Protein AF-F0G1K2-F1 (afdb_monomer)

Nearest PDB structures (foldseek):
  4a4j-assembly1_A  TM=9.831E-01  e=1.182E-06  Synechocystis sp. PCC 6803
  1fvs-assembly1_A  TM=9.322E-01  e=2.390E-05  Saccharomyces cerevisiae
  1fvq-assembly1_A  TM=9.404E-01  e=5.547E-05  Saccharomyces cerevisiae
  1yg0-assembly1_A  TM=8.621E-01  e=2.494E-04  Helicobacter pylori 26695
  6ff1-assembly1_A  TM=8.699E-01  e=2.308E-03  Staphylococcus aureus subsp. aureus NCTC 8325

Sequence (143 aa):
PAVASSAPIAPATPSSIELDIDGMTCASCVSRVEKALAKVPGVTHASVNLATERATVEAAADVTAARLVDAVKQAGYGATPVEPDAAVPATPPAPTASTDIELDIGGMTCASCAGRVEKALAAVPGVARASVNLATERASVHG

Structure (mmCIF, N/CA/C/O backbone):
data_AF-F0G1K2-F1
#
_entry.id   AF-F0G1K2-F1
#
loop_
_atom_site.group_PDB
_atom_site.id
_atom_site.type_symbol
_atom_site.label_atom_id
_atom_site.label_alt_id
_atom_site.label_comp_id
_atom_site.label_asym_id
_atom_site.label_entity_id
_atom_site.label_seq_id
_atom_site.pdbx_PDB_ins_code
_atom_site.Cartn_x
_atom_site.Cartn_y
_atom_site.Cartn_z
_atom_site.occupancy
_atom_site.B_iso_or_equiv
_atom_site.auth_seq_id
_atom_site.auth_comp_id
_atom_site.auth_asym_id
_atom_site.auth_atom_id
_atom_site.pdbx_PDB_model_num
ATOM 1 N N . PRO A 1 1 ? 12.552 33.037 16.222 1.00 42.03 1 PRO A N 1
ATOM 2 C CA . PRO A 1 1 ? 11.478 32.405 15.417 1.00 42.03 1 PRO A CA 1
ATOM 3 C C . PRO A 1 1 ? 11.281 30.976 15.928 1.00 42.03 1 PRO A C 1
ATOM 5 O O . PRO A 1 1 ? 12.259 30.352 16.323 1.00 42.03 1 PRO A O 1
ATOM 8 N N . ALA A 1 2 ? 10.025 30.565 16.064 1.00 39.78 2 ALA A N 1
ATOM 9 C CA . ALA A 1 2 ? 9.549 29.537 16.982 1.00 39.78 2 ALA A CA 1
ATOM 10 C C . ALA A 1 2 ? 9.907 28.083 16.611 1.00 39.78 2 ALA A C 1
ATOM 12 O O . ALA A 1 2 ? 10.082 27.730 15.450 1.00 39.78 2 ALA A O 1
ATOM 13 N N . VAL A 1 3 ? 9.980 27.275 17.668 1.00 52.09 3 VAL A N 1
ATOM 14 C CA . VAL A 1 3 ? 10.163 25.821 17.745 1.00 52.09 3 VAL A CA 1
ATOM 15 C C . VAL A 1 3 ? 8.969 25.032 17.189 1.00 52.09 3 VAL A C 1
ATOM 17 O O . VAL A 1 3 ? 7.834 25.435 17.420 1.00 52.09 3 VAL A O 1
ATOM 20 N N . ALA A 1 4 ? 9.236 23.890 16.533 1.00 40.72 4 ALA A N 1
ATOM 21 C CA . ALA A 1 4 ? 8.468 22.631 16.618 1.00 40.72 4 ALA A CA 1
ATOM 22 C C . ALA A 1 4 ? 9.022 21.579 15.627 1.00 40.72 4 ALA A C 1
ATOM 24 O O . ALA A 1 4 ? 8.482 21.381 14.545 1.00 40.72 4 ALA A O 1
ATOM 25 N N . SER A 1 5 ? 10.094 20.872 15.990 1.00 43.03 5 SER A N 1
ATOM 26 C CA . SER A 1 5 ? 10.326 19.516 15.467 1.00 43.03 5 SER A CA 1
ATOM 27 C C . SER A 1 5 ? 9.974 18.559 16.590 1.00 43.03 5 SER A C 1
ATOM 29 O O . SER A 1 5 ? 10.791 18.266 17.459 1.00 43.03 5 SER A O 1
ATOM 31 N N . SER A 1 6 ? 8.698 18.184 16.626 1.00 40.25 6 SER A N 1
ATOM 32 C CA . SER A 1 6 ? 8.208 17.155 17.530 1.00 40.25 6 SER A CA 1
ATOM 33 C C . SER A 1 6 ? 8.783 15.818 17.075 1.00 40.25 6 SER A C 1
ATOM 35 O O . SER A 1 6 ? 8.576 15.404 15.936 1.00 40.25 6 SER A O 1
ATOM 37 N N . ALA A 1 7 ? 9.514 15.162 17.969 1.00 46.69 7 ALA A N 1
ATOM 38 C CA . ALA A 1 7 ? 9.821 13.748 17.863 1.00 46.69 7 ALA A CA 1
ATOM 39 C C . ALA A 1 7 ? 8.513 12.945 17.747 1.00 46.69 7 ALA A C 1
ATOM 41 O O . ALA A 1 7 ? 7.554 13.255 18.465 1.00 46.69 7 ALA A O 1
ATOM 42 N N . PRO A 1 8 ? 8.448 11.881 16.933 1.00 47.53 8 PRO A N 1
ATOM 43 C CA . PRO A 1 8 ? 7.411 10.888 17.119 1.0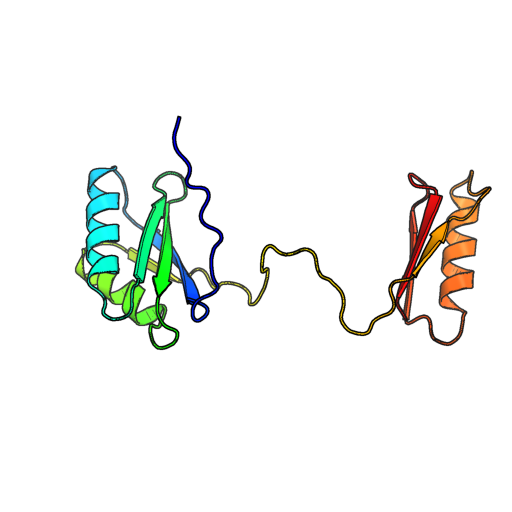0 47.53 8 PRO A CA 1
ATOM 44 C C . PRO A 1 8 ? 7.745 10.074 18.378 1.00 47.53 8 PRO A C 1
ATOM 46 O O . PRO A 1 8 ? 8.564 9.160 18.382 1.00 47.53 8 PRO A O 1
ATOM 49 N N . ILE A 1 9 ? 7.100 10.458 19.475 1.00 38.16 9 ILE A N 1
ATOM 50 C CA . ILE A 1 9 ? 6.711 9.572 20.576 1.00 38.16 9 ILE A CA 1
ATOM 51 C C . ILE A 1 9 ? 5.957 8.407 19.932 1.00 38.16 9 ILE A C 1
ATOM 53 O O . ILE A 1 9 ? 4.896 8.631 19.355 1.00 38.16 9 ILE A O 1
ATOM 57 N N . ALA A 1 10 ? 6.524 7.203 19.957 1.00 55.31 10 ALA A N 1
ATOM 58 C CA . ALA A 1 10 ? 5.921 6.031 19.329 1.00 55.31 10 ALA A CA 1
ATOM 59 C C . ALA A 1 10 ? 4.503 5.773 19.877 1.00 55.31 10 ALA A C 1
ATOM 61 O O . ALA A 1 10 ? 4.356 5.616 21.093 1.00 55.31 10 ALA A O 1
ATOM 62 N N . PRO A 1 11 ? 3.469 5.664 19.024 1.00 45.75 11 PRO A N 1
ATOM 63 C CA . PRO A 1 11 ? 2.215 5.037 19.401 1.00 45.75 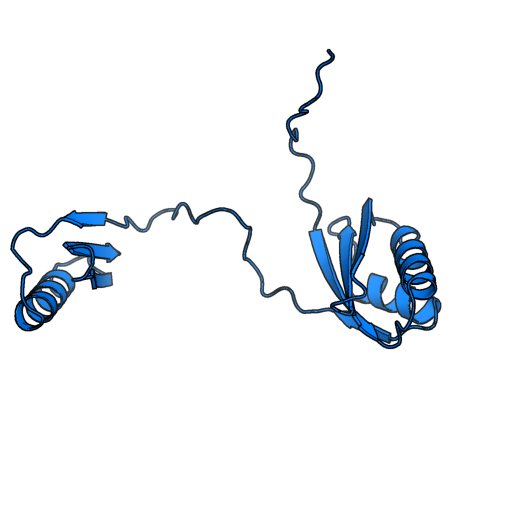11 PRO A CA 1
ATOM 64 C C . PRO A 1 11 ? 2.037 3.710 18.646 1.00 45.75 11 PRO A C 1
ATOM 66 O O . PRO A 1 11 ? 2.693 3.465 17.637 1.00 45.75 11 PRO A O 1
ATOM 69 N N . ALA A 1 12 ? 1.178 2.842 19.185 1.00 49.66 12 ALA A N 1
ATOM 70 C CA . ALA A 1 12 ? 0.768 1.542 18.646 1.00 49.66 12 ALA A CA 1
ATOM 71 C C . ALA A 1 12 ? 0.932 1.433 17.123 1.00 49.66 12 ALA A C 1
ATOM 73 O O . ALA A 1 12 ? 0.266 2.169 16.402 1.00 49.66 12 ALA A O 1
ATOM 74 N N . THR A 1 13 ? 1.822 0.543 16.669 1.00 51.84 13 THR A N 1
ATOM 75 C CA . THR A 1 13 ? 2.180 0.341 15.256 1.00 51.84 13 THR A CA 1
ATOM 76 C C . THR A 1 13 ? 0.927 0.314 14.382 1.00 51.84 13 THR A C 1
ATOM 78 O O . THR A 1 13 ? 0.212 -0.693 14.410 1.00 51.84 13 THR A O 1
ATOM 81 N N . PRO A 1 14 ? 0.626 1.395 13.640 1.00 61.69 14 PRO A N 1
ATOM 82 C CA . PRO A 1 14 ? -0.444 1.357 12.665 1.00 61.69 14 PRO A CA 1
ATOM 83 C C . PRO A 1 14 ? -0.015 0.394 11.559 1.00 61.69 14 PRO A C 1
ATOM 85 O O . PRO A 1 14 ? 1.127 0.423 11.097 1.00 61.69 14 PRO A O 1
ATOM 88 N N . SER A 1 15 ? -0.910 -0.501 11.158 1.00 78.19 15 SER A N 1
ATOM 89 C CA . SER A 1 15 ? -0.674 -1.338 9.988 1.00 78.19 15 SER A CA 1
ATOM 90 C C . SER A 1 15 ? -0.910 -0.489 8.746 1.00 78.19 15 SER A C 1
ATOM 92 O O . SER A 1 15 ? -2.025 -0.015 8.518 1.00 78.19 15 SER A O 1
ATOM 94 N N . SER A 1 16 ? 0.148 -0.281 7.965 1.00 84.12 16 SER A N 1
ATOM 95 C CA . SER A 1 16 ? 0.072 0.352 6.652 1.00 84.12 16 SER A CA 1
ATOM 96 C C . SER A 1 16 ? -0.368 -0.681 5.617 1.00 84.12 16 SER A C 1
ATOM 98 O O . SER A 1 16 ? 0.300 -1.699 5.434 1.00 84.12 16 SER A O 1
ATOM 100 N N . ILE A 1 17 ? -1.477 -0.419 4.939 1.00 89.12 17 ILE A N 1
ATOM 101 C CA . ILE A 1 17 ? -2.022 -1.263 3.879 1.00 89.12 17 ILE A CA 1
ATOM 102 C C . ILE A 1 17 ? -1.982 -0.465 2.580 1.00 89.12 17 ILE A C 1
ATOM 104 O O . ILE A 1 17 ? -2.471 0.665 2.523 1.00 89.12 17 ILE A O 1
ATOM 108 N N . GLU A 1 18 ? -1.415 -1.060 1.534 1.00 91.06 18 GLU A N 1
ATOM 109 C CA . GLU A 1 18 ? -1.403 -0.486 0.192 1.00 91.06 18 GLU A CA 1
ATOM 110 C C . GLU A 1 18 ? -2.474 -1.131 -0.690 1.00 91.06 18 GLU A C 1
ATOM 112 O O . GLU A 1 18 ? -2.693 -2.346 -0.678 1.00 91.06 18 GLU A O 1
ATOM 117 N N . LEU A 1 19 ? -3.165 -0.295 -1.459 1.00 92.06 19 LEU A N 1
ATOM 118 C CA . LEU A 1 19 ? -4.171 -0.712 -2.422 1.00 92.06 19 LEU A CA 1
ATOM 119 C C . LEU A 1 19 ? -3.863 -0.086 -3.777 1.00 92.06 19 LEU A C 1
ATOM 121 O O . LEU A 1 19 ? -3.592 1.109 -3.870 1.00 92.06 19 LEU A O 1
ATOM 125 N N . ASP A 1 20 ? -3.962 -0.892 -4.821 1.00 92.75 20 ASP A N 1
ATOM 126 C CA . ASP A 1 20 ? -3.982 -0.445 -6.207 1.00 92.75 20 ASP A CA 1
ATOM 127 C C . ASP A 1 20 ? -5.424 -0.073 -6.566 1.00 92.75 20 ASP A C 1
ATOM 129 O O . ASP A 1 20 ? -6.343 -0.844 -6.265 1.00 92.75 20 ASP A O 1
ATOM 133 N N . ILE A 1 21 ? -5.642 1.119 -7.123 1.00 92.31 21 ILE A N 1
ATOM 134 C CA . ILE A 1 21 ? -6.977 1.671 -7.368 1.00 92.31 21 ILE A CA 1
ATOM 135 C C . ILE A 1 21 ? -7.191 1.857 -8.867 1.00 92.31 21 ILE A C 1
ATOM 137 O O . ILE A 1 21 ? -6.518 2.656 -9.510 1.00 92.31 21 ILE A O 1
ATOM 141 N N . ASP A 1 22 ? -8.212 1.196 -9.398 1.00 90.44 22 ASP A N 1
ATOM 142 C CA . ASP A 1 22 ? -8.581 1.273 -10.808 1.00 90.44 22 ASP A CA 1
ATOM 143 C C . ASP A 1 22 ? -9.633 2.366 -11.064 1.00 90.44 22 ASP A C 1
ATOM 145 O O . ASP A 1 22 ? -10.545 2.603 -10.258 1.00 90.44 22 ASP A O 1
ATOM 149 N N . GLY A 1 23 ? -9.520 3.026 -12.219 1.00 85.38 23 GLY A N 1
ATOM 150 C CA . GLY A 1 23 ? -10.490 4.016 -12.691 1.00 85.38 23 GLY A CA 1
ATOM 151 C C . GLY A 1 23 ? -10.283 5.439 -12.157 1.00 85.38 23 GLY A C 1
ATOM 152 O O . GLY A 1 23 ? -11.175 6.284 -12.294 1.00 85.38 23 GLY A O 1
ATOM 153 N N . MET A 1 24 ? -9.125 5.749 -11.562 1.00 86.75 24 MET A N 1
ATOM 154 C CA . MET A 1 24 ? -8.790 7.114 -11.142 1.00 86.75 24 MET A CA 1
ATOM 155 C C . MET A 1 24 ? -8.227 7.935 -12.305 1.00 86.75 24 MET A C 1
ATOM 157 O O . MET A 1 24 ? -7.083 7.779 -12.699 1.00 86.75 24 MET A O 1
ATOM 161 N N . THR A 1 25 ? -9.007 8.884 -12.825 1.00 84.94 25 THR A N 1
ATOM 162 C CA . THR A 1 25 ? -8.594 9.697 -13.991 1.00 84.94 25 THR A CA 1
ATOM 163 C C . THR A 1 25 ? -8.362 11.176 -13.683 1.00 84.94 25 THR A C 1
ATOM 165 O O . THR A 1 25 ? -7.944 11.938 -14.552 1.00 84.94 25 THR A O 1
ATOM 168 N N . CYS A 1 26 ? -8.649 11.627 -12.457 1.00 87.12 26 CYS A N 1
ATOM 169 C CA . CYS A 1 26 ? -8.569 13.039 -12.087 1.00 87.12 26 CYS A CA 1
ATOM 170 C C . CYS A 1 26 ? -8.349 13.225 -10.579 1.00 87.12 26 CYS A C 1
ATOM 172 O O . CYS A 1 26 ? -8.777 12.404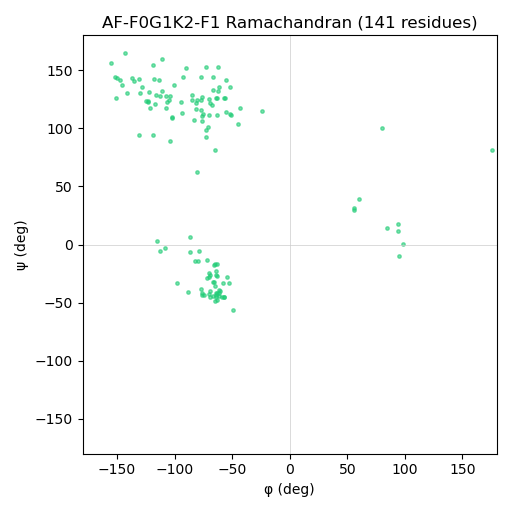 -9.770 1.00 87.12 26 CYS A O 1
ATOM 174 N N . ALA A 1 27 ? -7.778 14.365 -10.179 1.00 83.88 27 ALA A N 1
ATOM 175 C CA . ALA A 1 27 ? -7.602 14.759 -8.776 1.00 83.88 27 ALA A CA 1
ATOM 176 C C . ALA A 1 27 ? -8.917 14.753 -7.967 1.00 83.88 27 ALA A C 1
ATOM 178 O O . ALA A 1 27 ? -8.924 14.504 -6.766 1.00 83.88 27 ALA A O 1
ATOM 179 N N . SER A 1 28 ? -10.061 14.966 -8.625 1.00 88.50 28 SER A N 1
ATOM 180 C CA . SER A 1 28 ? -11.373 14.857 -7.970 1.00 88.50 28 SER A CA 1
ATOM 181 C C . SER A 1 28 ? -11.762 13.417 -7.604 1.00 88.50 28 SER A C 1
ATOM 183 O O . SER A 1 28 ? -12.584 13.227 -6.707 1.00 88.50 28 SER A O 1
ATOM 185 N N . CYS A 1 29 ? -11.212 12.412 -8.293 1.00 89.19 29 CYS A N 1
ATOM 186 C CA . CYS A 1 29 ? -11.398 10.995 -7.973 1.00 89.19 29 CYS A CA 1
ATOM 187 C C . CYS A 1 29 ? -10.586 10.618 -6.732 1.00 89.19 29 CYS A C 1
ATOM 189 O O . CYS A 1 29 ? -11.140 10.022 -5.812 1.00 89.19 29 CYS A O 1
ATOM 191 N N . VAL A 1 30 ? -9.337 11.089 -6.660 1.00 91.06 30 VAL A N 1
ATOM 192 C CA . VAL A 1 30 ? -8.427 10.934 -5.508 1.00 91.06 30 VAL A CA 1
ATOM 193 C C . VAL A 1 30 ? -9.134 11.329 -4.213 1.00 91.06 30 VAL A C 1
ATOM 195 O O . VAL A 1 30 ? -9.332 10.500 -3.329 1.00 91.06 30 VAL A O 1
ATOM 198 N N . SER A 1 31 ? -9.666 12.555 -4.152 1.00 91.81 31 SER A N 1
ATOM 199 C CA . SER A 1 31 ? -10.335 13.045 -2.943 1.00 91.81 31 SER A CA 1
ATOM 200 C C . SER A 1 31 ? -11.608 12.273 -2.575 1.00 91.81 31 SER A C 1
ATOM 202 O O . SER A 1 31 ? -12.039 12.328 -1.423 1.00 91.81 31 SER A O 1
ATOM 204 N N . ARG A 1 32 ? -12.267 11.591 -3.523 1.00 91.81 32 ARG A N 1
ATOM 205 C CA . ARG A 1 32 ? -13.423 10.727 -3.214 1.00 91.81 32 ARG A CA 1
ATOM 206 C C . ARG A 1 32 ? -12.970 9.413 -2.599 1.00 91.81 32 ARG A C 1
ATOM 208 O O . ARG A 1 32 ? -13.571 8.996 -1.614 1.00 91.81 32 ARG A O 1
ATOM 215 N N . VAL A 1 33 ? -11.923 8.808 -3.155 1.00 93.38 33 VAL A N 1
ATOM 216 C CA . VAL A 1 33 ? -11.333 7.562 -2.654 1.00 93.38 33 VAL A CA 1
ATOM 217 C C . VAL A 1 33 ? -10.763 7.775 -1.250 1.00 93.38 33 VAL A C 1
ATOM 219 O O . VAL A 1 33 ? -11.133 7.046 -0.335 1.00 93.38 33 VAL A O 1
ATOM 222 N N . GLU A 1 34 ? -9.986 8.839 -1.028 1.00 93.38 34 GLU A N 1
ATOM 223 C CA . GLU A 1 34 ? -9.449 9.191 0.299 1.00 93.38 34 GLU A CA 1
ATOM 224 C C . GLU A 1 34 ? -10.561 9.366 1.341 1.00 93.38 34 GLU A C 1
ATOM 226 O O . GLU A 1 34 ? -10.495 8.811 2.436 1.00 93.38 34 GLU A O 1
ATOM 231 N N . LYS A 1 35 ? -11.638 10.082 0.989 1.00 92.31 35 LYS A N 1
ATOM 232 C CA . LYS A 1 35 ? -12.796 10.266 1.879 1.00 92.31 35 LYS A CA 1
ATOM 233 C C . LYS A 1 35 ? -13.557 8.972 2.148 1.00 92.31 35 LYS A C 1
ATOM 235 O O . LYS A 1 35 ? -14.154 8.848 3.214 1.00 92.31 35 LYS A O 1
ATOM 240 N N . ALA A 1 36 ? -13.609 8.050 1.190 1.00 92.94 36 ALA A N 1
ATOM 241 C CA . ALA A 1 36 ? -14.245 6.751 1.381 1.00 92.94 36 ALA A CA 1
ATOM 242 C C . ALA A 1 36 ? -13.431 5.885 2.350 1.00 92.94 36 ALA A C 1
ATOM 244 O O . ALA A 1 36 ? -13.995 5.334 3.291 1.00 92.94 36 ALA A O 1
ATOM 245 N N . LEU A 1 37 ? -12.107 5.853 2.177 1.00 92.50 37 LEU A N 1
ATOM 246 C CA . LEU A 1 37 ? -11.179 5.135 3.051 1.00 92.50 37 LEU A CA 1
ATOM 247 C C . LEU A 1 37 ? -11.173 5.714 4.471 1.00 92.50 37 LEU A C 1
ATOM 249 O O . LEU A 1 37 ? -11.311 4.969 5.434 1.00 92.50 37 LEU A O 1
ATOM 253 N N . ALA A 1 38 ? -11.133 7.040 4.617 1.00 91.88 38 ALA A N 1
ATOM 254 C CA . ALA A 1 38 ? -11.164 7.710 5.921 1.00 91.88 38 ALA A CA 1
ATOM 255 C C . ALA A 1 38 ? -12.481 7.514 6.702 1.00 91.88 38 ALA A C 1
ATOM 257 O O . ALA A 1 38 ? -12.530 7.762 7.904 1.00 91.88 38 ALA A O 1
ATOM 258 N N . LYS A 1 39 ? -13.567 7.088 6.041 1.00 92.19 39 LYS A N 1
ATOM 259 C CA . LYS A 1 39 ? -14.835 6.738 6.706 1.00 92.19 39 LYS A CA 1
ATOM 260 C C . LYS A 1 39 ? -14.839 5.326 7.287 1.00 92.19 39 LYS A C 1
ATOM 262 O O . LYS A 1 39 ? -15.751 5.001 8.048 1.00 92.19 39 LYS A O 1
ATOM 267 N N . VAL A 1 40 ? -13.881 4.481 6.912 1.00 91.69 40 VAL A N 1
ATOM 268 C CA . VAL A 1 40 ? -13.794 3.120 7.438 1.00 91.69 40 VAL A CA 1
ATOM 269 C C . VAL A 1 40 ? -13.367 3.194 8.909 1.00 91.69 40 VAL A C 1
ATOM 271 O O . VAL A 1 40 ? -12.349 3.813 9.222 1.00 91.69 40 VAL A O 1
ATOM 274 N N . PRO A 1 41 ? -14.125 2.585 9.838 1.00 90.25 41 PRO A N 1
ATOM 275 C CA . PRO A 1 41 ? -13.760 2.589 11.248 1.00 90.25 41 PRO A CA 1
ATOM 276 C C . PRO A 1 41 ? -12.420 1.876 11.445 1.00 90.25 41 PRO A C 1
ATOM 278 O O . PRO A 1 41 ? -12.221 0.782 10.924 1.00 90.25 41 PRO A O 1
ATOM 281 N N . GLY A 1 42 ? -11.520 2.512 12.195 1.00 88.19 42 GLY A N 1
ATOM 282 C CA . GLY A 1 42 ? -10.162 2.021 12.427 1.00 88.19 42 GLY A CA 1
ATOM 283 C C . GLY A 1 42 ? -9.109 2.600 11.479 1.00 88.19 42 GLY A C 1
ATOM 284 O O . GLY A 1 42 ? -7.928 2.428 11.754 1.00 88.19 42 GLY A O 1
ATOM 285 N N . VAL A 1 43 ? -9.489 3.327 10.421 1.00 91.06 43 VAL A N 1
ATOM 286 C CA . VAL A 1 43 ? -8.536 4.092 9.597 1.00 91.06 43 VAL A CA 1
ATOM 287 C C . VAL A 1 43 ? -8.136 5.371 10.328 1.00 91.06 43 VAL A C 1
ATOM 289 O O . VAL A 1 43 ? -8.989 6.171 10.711 1.00 91.06 43 VAL A O 1
ATOM 292 N N . THR A 1 44 ? -6.834 5.568 10.518 1.00 89.81 44 THR A N 1
ATOM 293 C CA . THR A 1 44 ? -6.263 6.774 11.133 1.00 89.81 44 THR A CA 1
ATOM 294 C C . THR A 1 44 ? -5.771 7.760 10.085 1.00 89.81 44 THR A C 1
ATOM 296 O O . THR A 1 44 ? -5.872 8.969 10.289 1.00 89.81 44 THR A O 1
ATOM 299 N N . HIS A 1 45 ? -5.274 7.260 8.953 1.00 87.75 45 HIS A N 1
ATOM 300 C CA . HIS A 1 45 ? -4.788 8.082 7.854 1.00 87.75 45 HIS A CA 1
ATOM 301 C C . HIS A 1 45 ? -4.986 7.370 6.510 1.00 87.75 45 HIS A C 1
ATOM 303 O O . HIS A 1 45 ? -4.839 6.156 6.409 1.00 87.75 45 HIS A O 1
ATOM 309 N N . ALA A 1 46 ? -5.325 8.119 5.463 1.00 91.81 46 ALA A N 1
ATOM 310 C CA . ALA A 1 46 ? -5.434 7.607 4.102 1.00 91.81 46 ALA A CA 1
ATOM 311 C C . ALA A 1 46 ? -4.899 8.660 3.133 1.00 91.81 46 ALA A C 1
ATOM 313 O O . ALA A 1 46 ? -5.303 9.819 3.204 1.00 91.81 46 ALA A O 1
ATOM 314 N N . SER A 1 47 ? -4.010 8.249 2.235 1.00 91.19 47 SER A N 1
ATOM 315 C CA . SER A 1 47 ? -3.456 9.106 1.192 1.00 91.19 47 SER A CA 1
ATOM 316 C C . SER A 1 47 ? -3.439 8.367 -0.134 1.00 91.19 47 SER A C 1
ATOM 318 O O . SER A 1 47 ? -3.152 7.172 -0.181 1.00 91.19 47 SER A O 1
ATOM 320 N N . VAL A 1 48 ? -3.762 9.071 -1.214 1.00 92.75 48 VAL A N 1
ATOM 321 C CA . VAL A 1 48 ? -3.802 8.488 -2.555 1.00 92.75 48 VAL A CA 1
ATOM 322 C C . VAL A 1 48 ? -2.854 9.234 -3.482 1.00 92.75 48 VAL A C 1
ATOM 324 O O . VAL A 1 48 ? -2.887 10.458 -3.600 1.00 92.75 48 VAL A O 1
ATOM 327 N N . ASN A 1 49 ? -2.030 8.476 -4.195 1.00 89.56 49 ASN A N 1
ATOM 328 C CA . ASN A 1 49 ? -1.134 8.976 -5.217 1.00 89.56 49 ASN A CA 1
ATOM 329 C C . ASN A 1 49 ? -1.713 8.680 -6.604 1.00 89.56 49 ASN A C 1
ATOM 331 O O . ASN A 1 49 ? -1.716 7.539 -7.061 1.00 89.56 49 ASN A O 1
ATOM 335 N N . LEU A 1 50 ? -2.176 9.731 -7.287 1.00 89.06 50 LEU A N 1
ATOM 336 C CA . LEU A 1 50 ? -2.739 9.627 -8.636 1.00 89.06 50 LEU A CA 1
ATOM 337 C C . LEU A 1 50 ? -1.707 9.202 -9.685 1.00 89.06 50 LEU A C 1
ATOM 339 O O . LEU A 1 50 ? -2.070 8.541 -10.645 1.00 89.06 50 LEU A O 1
ATOM 343 N N . ALA A 1 51 ? -0.438 9.584 -9.526 1.00 87.38 51 ALA A N 1
ATOM 344 C CA . ALA A 1 51 ? 0.593 9.274 -10.515 1.00 87.38 51 ALA A CA 1
ATOM 345 C C . ALA A 1 51 ? 0.939 7.780 -10.547 1.00 87.38 51 ALA A C 1
ATOM 347 O O . ALA A 1 51 ? 1.368 7.275 -11.580 1.00 87.38 51 ALA A O 1
ATOM 348 N N . THR A 1 52 ? 0.774 7.092 -9.416 1.00 86.19 52 THR A N 1
ATOM 349 C CA . THR A 1 52 ? 1.024 5.650 -9.291 1.00 86.19 52 THR A CA 1
ATOM 350 C C . THR A 1 52 ? -0.253 4.834 -9.160 1.00 86.19 52 THR A C 1
ATOM 352 O O . THR A 1 52 ? -0.155 3.622 -9.040 1.00 86.19 52 THR A O 1
ATOM 355 N N . GLU A 1 53 ? -1.413 5.488 -9.106 1.00 90.06 53 GLU A N 1
ATOM 356 C CA . GLU A 1 53 ? -2.724 4.867 -8.881 1.00 90.06 53 GLU A CA 1
ATOM 357 C C . GLU A 1 53 ? -2.803 4.038 -7.582 1.00 90.06 53 GLU A C 1
ATOM 359 O O . GLU A 1 53 ? -3.556 3.074 -7.474 1.00 90.06 53 GLU A O 1
ATOM 364 N N . ARG A 1 54 ? -2.053 4.450 -6.547 1.00 90.69 54 ARG A N 1
ATOM 365 C CA . ARG A 1 54 ? -1.976 3.729 -5.264 1.00 90.69 54 ARG A CA 1
ATOM 366 C C . ARG A 1 54 ? -2.575 4.512 -4.115 1.00 90.69 54 ARG A C 1
ATOM 368 O O . ARG A 1 54 ? -2.358 5.716 -3.998 1.00 90.69 54 ARG A O 1
ATOM 375 N N . ALA A 1 55 ? -3.260 3.806 -3.228 1.00 91.81 55 ALA A N 1
ATOM 376 C CA . ALA A 1 55 ? -3.708 4.297 -1.938 1.00 91.81 55 ALA A CA 1
ATOM 377 C C . ALA A 1 55 ? -2.872 3.668 -0.822 1.00 91.81 55 ALA A C 1
ATOM 379 O O . ALA A 1 55 ? -2.784 2.447 -0.723 1.00 91.81 55 ALA A O 1
ATOM 380 N N . THR A 1 56 ? -2.312 4.498 0.049 1.00 91.44 56 THR A N 1
ATOM 381 C CA . THR A 1 56 ? -1.674 4.071 1.294 1.00 91.44 56 THR A CA 1
ATOM 382 C C . THR A 1 56 ? -2.603 4.407 2.449 1.00 91.44 56 THR A C 1
ATOM 384 O O . THR A 1 56 ? -3.011 5.559 2.621 1.00 91.44 56 THR A O 1
ATOM 387 N N . VAL A 1 57 ? -2.949 3.398 3.243 1.00 91.81 57 VAL A N 1
ATOM 388 C CA . VAL A 1 57 ? -3.884 3.526 4.360 1.00 91.81 57 VAL A CA 1
ATOM 389 C C . VAL A 1 57 ? -3.204 3.072 5.636 1.00 91.81 57 VAL A C 1
ATOM 391 O O . VAL A 1 57 ? -2.752 1.937 5.730 1.00 91.81 57 VAL A O 1
ATOM 394 N N . GLU A 1 58 ? -3.164 3.942 6.634 1.00 89.44 58 GLU A N 1
ATOM 395 C CA . GLU A 1 58 ? -2.801 3.575 7.994 1.00 89.44 58 GLU A CA 1
ATOM 396 C C . GLU A 1 58 ? -4.077 3.291 8.774 1.00 89.44 58 GLU A C 1
ATOM 398 O O . GLU A 1 58 ? -4.989 4.124 8.858 1.00 89.44 58 GLU A O 1
ATOM 403 N N . ALA A 1 59 ? -4.155 2.086 9.322 1.00 87.81 59 ALA A N 1
ATOM 404 C CA . ALA A 1 59 ? -5.312 1.634 10.066 1.00 87.81 59 ALA A CA 1
ATOM 405 C C . ALA A 1 59 ? -4.905 0.768 11.260 1.00 87.81 59 ALA A C 1
ATOM 407 O O . ALA A 1 59 ? -3.769 0.297 11.362 1.00 87.81 59 ALA A O 1
ATOM 408 N N . ALA A 1 60 ? -5.850 0.561 12.170 1.00 86.88 60 ALA A N 1
ATOM 409 C CA . ALA A 1 60 ? -5.719 -0.390 13.259 1.00 86.88 60 ALA A CA 1
ATOM 410 C C . ALA A 1 60 ? -5.577 -1.828 12.725 1.00 86.88 60 ALA A C 1
ATOM 412 O O . ALA A 1 60 ? -6.077 -2.153 11.648 1.00 86.88 60 ALA A O 1
ATOM 413 N N . ALA A 1 61 ? -4.917 -2.698 13.495 1.00 78.94 61 ALA A N 1
ATOM 414 C CA . ALA A 1 61 ? -4.594 -4.068 13.081 1.00 78.94 61 ALA A CA 1
ATOM 415 C C . ALA A 1 61 ? -5.827 -4.959 12.813 1.00 78.94 61 ALA A C 1
ATOM 417 O O . ALA A 1 61 ? -5.707 -6.011 12.189 1.00 78.94 61 ALA A O 1
ATOM 418 N N . ASP A 1 62 ? -7.010 -4.562 13.286 1.00 81.69 62 ASP A N 1
ATOM 419 C CA . ASP A 1 62 ? -8.285 -5.227 13.003 1.00 81.69 62 ASP A CA 1
ATOM 420 C C . ASP A 1 62 ? -8.874 -4.868 11.626 1.00 81.69 62 ASP A C 1
ATOM 422 O O . ASP A 1 62 ? -9.768 -5.564 11.129 1.00 81.69 62 ASP A O 1
ATOM 426 N N . VAL A 1 63 ? -8.370 -3.814 10.978 1.00 86.31 63 VAL A N 1
ATOM 427 C CA . VAL A 1 63 ? -8.813 -3.400 9.648 1.00 86.31 63 VAL A CA 1
ATOM 428 C C . VAL A 1 63 ? -8.126 -4.255 8.595 1.00 86.31 63 VAL A C 1
ATOM 430 O O . VAL A 1 63 ? -6.914 -4.223 8.411 1.00 86.31 63 VAL A O 1
ATOM 433 N N . THR A 1 64 ? -8.925 -5.017 7.857 1.00 88.31 64 THR A N 1
ATOM 434 C CA . THR A 1 64 ? -8.422 -5.877 6.788 1.00 88.31 64 THR A CA 1
ATOM 435 C C . THR A 1 64 ? -8.389 -5.147 5.452 1.00 88.31 64 THR A C 1
ATOM 437 O O . THR A 1 64 ? -9.234 -4.299 5.158 1.00 88.31 64 THR A O 1
ATOM 440 N N . ALA A 1 65 ? -7.471 -5.549 4.573 1.00 88.06 65 ALA A N 1
ATOM 441 C CA . ALA A 1 65 ? -7.421 -5.008 3.219 1.00 88.06 65 ALA A CA 1
ATOM 442 C C . ALA A 1 65 ? -8.743 -5.235 2.454 1.00 88.06 65 ALA A C 1
ATOM 444 O O . ALA A 1 65 ? -9.188 -4.368 1.711 1.00 88.06 65 ALA A O 1
ATOM 445 N N . ALA A 1 66 ? -9.444 -6.345 2.718 1.00 89.19 66 ALA A N 1
ATOM 446 C CA . ALA A 1 66 ? -10.768 -6.616 2.155 1.00 89.19 66 ALA A CA 1
ATOM 447 C C . ALA A 1 66 ? -11.822 -5.558 2.543 1.00 89.19 66 ALA A C 1
ATOM 449 O O . ALA A 1 66 ? -12.622 -5.160 1.698 1.00 89.19 66 ALA A O 1
ATOM 450 N N . ARG A 1 67 ? -11.810 -5.068 3.794 1.00 91.50 67 ARG A N 1
ATOM 451 C CA . ARG A 1 67 ? -12.698 -3.981 4.252 1.00 91.50 67 ARG A CA 1
ATOM 452 C C . ARG A 1 67 ? -12.418 -2.675 3.512 1.00 91.50 67 ARG A C 1
ATOM 454 O O . ARG A 1 67 ? -13.356 -1.980 3.132 1.00 91.50 67 ARG A O 1
ATOM 461 N N . LEU A 1 68 ? -11.142 -2.355 3.302 1.00 91.56 68 LEU A N 1
ATOM 462 C CA . LEU A 1 68 ? -10.724 -1.157 2.571 1.00 91.56 68 LEU A CA 1
ATOM 463 C C . LEU A 1 68 ? -11.117 -1.244 1.091 1.00 91.56 68 LEU A C 1
ATOM 465 O O . LEU A 1 68 ? -11.692 -0.303 0.552 1.00 91.56 68 LEU A O 1
ATOM 469 N N . VAL A 1 69 ? -10.895 -2.400 0.462 1.00 93.75 69 VAL A N 1
ATOM 470 C CA . VAL A 1 69 ? -11.313 -2.676 -0.920 1.00 93.75 69 VAL A CA 1
ATOM 471 C C . VAL A 1 69 ? -12.820 -2.500 -1.091 1.00 93.75 69 VAL A C 1
ATOM 473 O O . VAL A 1 69 ? -13.261 -1.881 -2.057 1.00 93.75 69 VAL A O 1
ATOM 476 N N . ASP A 1 70 ? -13.620 -3.023 -0.162 1.00 93.19 70 ASP A N 1
ATOM 477 C CA . ASP A 1 70 ? -15.077 -2.900 -0.218 1.00 93.19 70 ASP A CA 1
ATOM 478 C C . ASP A 1 70 ? -15.530 -1.433 -0.126 1.00 93.19 70 ASP A C 1
ATOM 480 O O . ASP A 1 70 ? -16.359 -0.989 -0.918 1.00 93.19 70 ASP A O 1
ATOM 484 N N . ALA A 1 71 ? -14.910 -0.638 0.752 1.00 92.94 71 ALA A N 1
ATOM 485 C CA . ALA A 1 71 ? -15.193 0.792 0.861 1.00 92.94 71 ALA A CA 1
ATOM 486 C C . ALA A 1 71 ? -14.884 1.562 -0.436 1.00 92.94 71 ALA A C 1
ATOM 488 O O . ALA A 1 71 ? -15.650 2.443 -0.836 1.00 92.94 71 ALA A O 1
ATOM 489 N N . VAL A 1 72 ? -13.794 1.213 -1.127 1.00 92.94 72 VAL A N 1
ATOM 490 C CA . VAL A 1 72 ? -13.448 1.814 -2.424 1.00 92.94 72 VAL A CA 1
ATOM 491 C C . VAL A 1 72 ? -14.432 1.386 -3.519 1.00 92.94 72 VAL A C 1
ATOM 493 O O . VAL A 1 72 ? -14.889 2.227 -4.298 1.00 92.94 72 VAL A O 1
ATOM 496 N N . LYS A 1 73 ? -14.850 0.116 -3.528 1.00 92.94 73 LYS A N 1
ATOM 497 C CA . LYS A 1 73 ? -15.885 -0.392 -4.444 1.00 92.94 73 LYS A CA 1
ATOM 498 C C . LYS A 1 73 ? -17.224 0.306 -4.251 1.00 92.94 73 LYS A C 1
ATOM 500 O O . LYS A 1 73 ? -17.856 0.692 -5.231 1.00 92.94 73 LYS A O 1
ATOM 505 N N . GLN A 1 74 ? -17.629 0.552 -3.006 1.00 90.81 74 GLN A N 1
ATOM 506 C CA . GLN A 1 74 ? -18.830 1.334 -2.695 1.00 90.81 74 GLN A CA 1
ATOM 507 C C . GLN A 1 74 ? -18.732 2.792 -3.178 1.00 90.81 74 GLN A C 1
ATOM 509 O O . GLN A 1 74 ? -19.752 3.410 -3.478 1.00 90.81 74 GLN A O 1
ATOM 514 N N . ALA A 1 75 ? -17.519 3.343 -3.291 1.00 89.31 75 ALA A N 1
ATOM 515 C CA . ALA A 1 75 ? -17.279 4.658 -3.884 1.00 89.31 75 ALA A CA 1
ATOM 516 C C . ALA A 1 75 ? -17.292 4.652 -5.428 1.00 89.31 75 ALA A C 1
ATOM 518 O O . ALA A 1 75 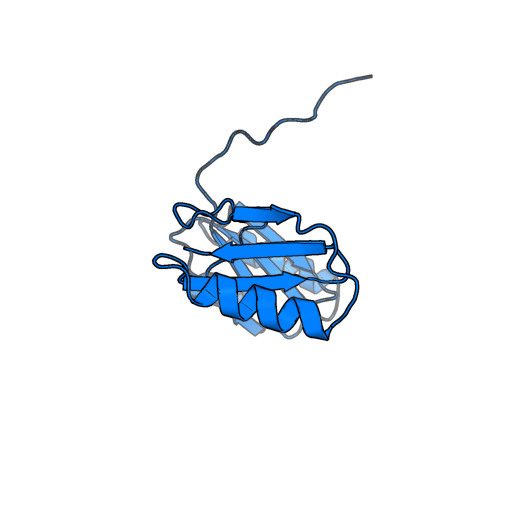? -17.238 5.726 -6.031 1.00 89.31 75 ALA A O 1
ATOM 519 N N . GLY A 1 76 ? -17.402 3.474 -6.054 1.00 91.19 76 GLY A N 1
ATOM 520 C CA . GLY A 1 76 ? -17.501 3.291 -7.503 1.00 91.19 76 GLY A CA 1
ATOM 521 C C . GLY A 1 76 ? -16.174 3.023 -8.214 1.00 91.19 76 GLY A C 1
ATOM 522 O O . GLY A 1 76 ? -16.119 3.194 -9.428 1.00 91.19 76 GLY A O 1
ATOM 523 N N . TYR A 1 77 ? -15.126 2.625 -7.486 1.00 92.56 77 TYR A N 1
ATOM 524 C CA . TYR A 1 77 ? -13.792 2.365 -8.041 1.00 92.56 77 TYR A CA 1
ATOM 525 C C . TYR A 1 77 ? -13.368 0.909 -7.835 1.00 92.56 77 TYR A C 1
ATOM 527 O O . TYR A 1 77 ? -13.816 0.241 -6.900 1.00 92.56 77 TYR A O 1
ATOM 535 N N . GLY A 1 78 ? -12.485 0.409 -8.698 1.00 91.25 78 GLY A N 1
ATOM 536 C CA . GLY A 1 78 ? -11.828 -0.873 -8.467 1.00 91.25 78 GLY A CA 1
ATOM 537 C C . GLY A 1 78 ? -10.723 -0.719 -7.424 1.00 91.25 78 GLY A C 1
ATOM 538 O O . GLY A 1 78 ? -10.065 0.314 -7.372 1.00 91.25 78 GLY A O 1
ATOM 539 N N . ALA A 1 79 ? -10.525 -1.731 -6.582 1.00 92.62 79 ALA A N 1
ATOM 540 C CA . ALA A 1 79 ? -9.402 -1.759 -5.656 1.00 92.62 79 ALA A CA 1
ATOM 541 C C . ALA A 1 79 ? -8.896 -3.183 -5.460 1.00 92.62 79 ALA A C 1
ATOM 543 O O . ALA A 1 79 ? -9.696 -4.109 -5.275 1.00 92.62 79 ALA A O 1
ATOM 544 N N . THR A 1 80 ? -7.577 -3.327 -5.446 1.00 91.94 80 THR A N 1
ATOM 545 C CA . THR A 1 80 ? -6.892 -4.599 -5.220 1.00 91.94 80 THR A CA 1
ATOM 546 C C . THR A 1 80 ? -5.842 -4.387 -4.137 1.00 91.94 80 THR A C 1
ATOM 548 O O . THR A 1 80 ? -5.090 -3.418 -4.220 1.00 91.94 80 THR A O 1
ATOM 551 N N . PRO A 1 81 ? -5.780 -5.234 -3.097 1.00 89.62 81 PRO A N 1
ATOM 552 C CA . PRO A 1 81 ? -4.703 -5.128 -2.130 1.00 89.62 81 PRO A CA 1
ATOM 553 C C . PRO A 1 81 ? -3.393 -5.427 -2.850 1.00 89.62 81 PRO A C 1
ATOM 555 O O . PRO A 1 81 ? -3.262 -6.468 -3.496 1.00 89.62 81 PRO A O 1
ATOM 558 N N . VAL A 1 82 ? -2.437 -4.512 -2.749 1.00 85.81 82 VAL A N 1
ATOM 559 C CA . VAL A 1 82 ? -1.060 -4.845 -3.087 1.00 85.81 82 VAL A CA 1
ATOM 560 C C . VAL A 1 82 ? -0.596 -5.643 -1.891 1.00 85.81 82 VAL A C 1
ATOM 562 O O . VAL A 1 82 ? -0.556 -5.085 -0.799 1.00 85.81 82 VAL A O 1
ATOM 565 N N . GLU A 1 83 ? -0.369 -6.949 -2.054 1.00 60.56 83 GLU A N 1
ATOM 566 C CA . GLU A 1 83 ? 0.216 -7.753 -0.984 1.00 60.56 83 GLU A CA 1
ATOM 567 C C . GLU A 1 83 ? 1.479 -7.020 -0.527 1.00 60.56 83 GLU A C 1
ATOM 569 O O . GLU A 1 83 ? 2.428 -6.910 -1.313 1.00 60.56 83 GLU A O 1
ATOM 574 N N . PRO A 1 84 ? 1.500 -6.454 0.694 1.00 52.22 84 PRO A N 1
ATOM 575 C CA . PRO A 1 84 ? 2.757 -6.023 1.240 1.00 52.22 84 PRO A CA 1
ATOM 576 C C . PRO A 1 84 ? 3.450 -7.339 1.558 1.00 52.22 84 PRO A C 1
ATOM 578 O O . PRO A 1 84 ? 3.088 -8.014 2.524 1.00 52.22 84 PRO A O 1
ATOM 581 N N . ASP A 1 85 ? 4.373 -7.754 0.689 1.00 39.75 85 ASP A N 1
ATOM 582 C CA . ASP A 1 85 ? 5.352 -8.769 1.046 1.00 39.75 85 ASP A CA 1
ATOM 583 C C . ASP A 1 85 ? 5.840 -8.413 2.450 1.00 39.75 85 ASP A C 1
ATOM 585 O O . ASP A 1 85 ? 6.267 -7.282 2.714 1.00 39.75 85 ASP A O 1
ATOM 589 N N . ALA A 1 86 ? 5.586 -9.317 3.390 1.00 45.47 86 ALA A N 1
ATOM 590 C CA . ALA A 1 86 ? 5.829 -9.061 4.788 1.00 45.47 86 ALA A CA 1
ATOM 591 C C . ALA A 1 86 ? 7.297 -8.638 4.957 1.00 45.47 86 ALA A C 1
ATOM 593 O O . ALA A 1 86 ? 8.200 -9.448 4.790 1.00 45.47 86 ALA A O 1
ATOM 594 N N . ALA A 1 87 ? 7.480 -7.377 5.357 1.00 40.19 87 ALA A N 1
ATOM 595 C CA . ALA A 1 87 ? 8.731 -6.721 5.725 1.00 40.19 87 ALA A CA 1
ATOM 596 C C . ALA A 1 87 ? 9.634 -6.209 4.586 1.00 40.19 87 ALA A C 1
ATOM 598 O O . ALA A 1 87 ? 10.586 -6.852 4.163 1.00 40.19 87 ALA A O 1
ATOM 599 N N . VAL A 1 88 ? 9.541 -4.901 4.359 1.00 36.53 88 VAL A N 1
ATOM 600 C CA . VAL A 1 88 ? 10.713 -4.047 4.597 1.00 36.53 88 VAL A CA 1
ATOM 601 C C . VAL A 1 88 ? 10.280 -2.848 5.440 1.00 36.53 88 VAL A C 1
ATOM 603 O O . VAL A 1 88 ? 9.821 -1.846 4.890 1.00 36.53 88 VAL A O 1
ATOM 606 N N . PRO A 1 89 ? 10.404 -2.888 6.783 1.00 45.34 89 PRO A N 1
ATOM 607 C CA . PRO A 1 89 ? 10.544 -1.635 7.503 1.00 45.34 89 PRO A CA 1
ATOM 608 C C . PRO A 1 89 ? 11.749 -0.914 6.895 1.00 45.34 89 PRO A C 1
ATOM 610 O O . PRO A 1 89 ? 12.841 -1.474 6.806 1.00 45.34 89 PRO A O 1
ATOM 613 N N . ALA A 1 90 ? 11.556 0.328 6.459 1.00 45.28 90 ALA A N 1
ATOM 614 C CA . ALA A 1 90 ? 12.653 1.240 6.186 1.00 45.28 90 ALA A CA 1
ATOM 615 C C . ALA A 1 90 ? 13.370 1.533 7.516 1.00 45.28 90 ALA A C 1
ATOM 617 O O . ALA A 1 90 ? 13.107 2.507 8.214 1.00 45.28 90 ALA A O 1
ATOM 618 N N . THR A 1 91 ? 14.234 0.611 7.917 1.00 41.59 91 THR A N 1
ATOM 619 C CA . THR A 1 91 ? 15.239 0.711 8.969 1.00 41.59 91 THR A CA 1
ATOM 620 C C . THR A 1 91 ? 16.354 -0.235 8.520 1.00 41.59 91 THR A C 1
ATOM 622 O O . THR A 1 91 ? 16.044 -1.383 8.196 1.00 41.59 91 THR A O 1
ATOM 625 N N . PRO A 1 92 ? 17.622 0.211 8.412 1.00 55.59 92 PRO A N 1
ATOM 626 C CA . PRO A 1 92 ? 18.716 -0.690 8.060 1.00 55.59 92 PRO A CA 1
ATOM 627 C C . PRO A 1 92 ? 18.681 -1.895 9.008 1.00 55.59 92 PRO A C 1
ATOM 629 O O . PRO A 1 92 ? 18.470 -1.695 10.209 1.00 55.59 92 PRO A O 1
ATOM 632 N N . PRO A 1 93 ? 18.834 -3.134 8.508 1.00 48.16 93 PRO A N 1
ATOM 633 C CA . PRO A 1 93 ? 18.814 -4.291 9.378 1.00 48.16 93 PRO A CA 1
ATOM 634 C C . PRO A 1 93 ? 19.996 -4.163 10.335 1.00 48.16 93 PRO A C 1
ATOM 636 O O . PRO A 1 93 ? 21.151 -4.241 9.929 1.00 48.16 93 PRO A O 1
ATOM 639 N N . ALA A 1 94 ? 19.706 -3.943 11.612 1.00 44.66 94 ALA A N 1
ATOM 640 C CA . ALA A 1 94 ? 20.584 -4.401 12.667 1.00 44.66 94 ALA A CA 1
ATOM 641 C C . ALA A 1 94 ? 20.323 -5.912 12.778 1.00 44.66 94 ALA A C 1
ATOM 643 O O . ALA A 1 94 ? 19.235 -6.290 13.223 1.00 44.66 94 ALA A O 1
ATOM 644 N N . PRO A 1 95 ? 21.231 -6.788 12.310 1.00 57.25 95 PRO A N 1
ATOM 645 C CA . PRO A 1 95 ? 21.024 -8.219 12.426 1.00 57.25 95 PRO A CA 1
ATOM 646 C C . PRO A 1 95 ? 21.084 -8.625 13.899 1.00 57.25 95 PRO A C 1
ATOM 648 O O . PRO A 1 95 ? 22.091 -8.461 14.587 1.00 57.25 95 PRO A O 1
ATOM 651 N N . THR A 1 96 ? 19.986 -9.189 14.386 1.00 41.31 96 THR A N 1
ATOM 652 C CA . THR A 1 96 ? 19.955 -9.989 15.604 1.00 41.31 96 THR A CA 1
ATOM 653 C C . THR A 1 96 ? 20.576 -11.354 15.293 1.00 41.31 96 THR A C 1
ATOM 655 O O . THR A 1 96 ? 20.008 -12.144 14.547 1.00 41.31 96 THR A O 1
ATOM 658 N N . ALA A 1 97 ? 21.743 -11.613 15.889 1.00 56.25 97 ALA A N 1
ATOM 659 C CA . ALA A 1 97 ? 22.392 -12.922 16.039 1.00 56.25 97 ALA A CA 1
ATOM 660 C C . ALA A 1 97 ? 22.768 -13.706 14.761 1.00 56.25 97 ALA A C 1
ATOM 662 O O . ALA A 1 97 ? 22.740 -14.933 14.755 1.00 56.25 97 ALA A O 1
ATOM 663 N N . SER A 1 98 ? 23.241 -13.001 13.738 1.00 54.44 98 SER A N 1
ATOM 664 C CA . SER A 1 98 ? 24.331 -13.486 12.885 1.00 54.44 98 SER A CA 1
ATOM 665 C C . SER A 1 98 ? 25.419 -12.436 12.992 1.00 54.44 98 SER A C 1
ATOM 667 O O . SER A 1 98 ? 25.170 -11.265 12.700 1.00 54.44 98 SER A O 1
ATOM 669 N N . THR A 1 99 ? 26.584 -12.808 13.513 1.00 64.31 99 THR A N 1
ATOM 670 C CA . THR A 1 99 ? 27.691 -11.860 13.630 1.00 64.31 99 THR A CA 1
ATOM 671 C C . THR A 1 99 ? 28.221 -11.643 12.223 1.00 64.31 99 THR A C 1
ATOM 673 O O . THR A 1 99 ? 29.032 -12.429 11.743 1.00 64.31 99 THR A O 1
ATOM 676 N N . ASP A 1 100 ? 27.704 -10.625 11.540 1.00 69.81 100 ASP A N 1
ATOM 677 C CA . ASP A 1 100 ? 28.326 -10.146 10.319 1.00 69.81 100 ASP A CA 1
ATOM 678 C C . ASP A 1 100 ? 29.628 -9.457 10.714 1.00 69.81 100 ASP A C 1
ATOM 680 O O . ASP A 1 100 ? 29.625 -8.450 11.428 1.00 69.81 100 ASP A O 1
ATOM 684 N N . ILE A 1 101 ? 30.745 -10.075 10.346 1.00 80.88 101 ILE A N 1
ATOM 685 C CA . ILE A 1 101 ? 32.072 -9.536 10.624 1.00 80.88 101 ILE A CA 1
ATOM 686 C C . ILE A 1 101 ? 32.628 -9.037 9.299 1.00 80.88 101 ILE A C 1
ATOM 688 O O . ILE A 1 101 ? 32.857 -9.821 8.375 1.00 80.88 101 ILE A O 1
ATOM 692 N N . GLU A 1 102 ? 32.872 -7.731 9.224 1.00 78.62 102 GLU A N 1
ATOM 693 C CA . GLU A 1 102 ? 33.628 -7.132 8.130 1.00 78.62 102 GLU A CA 1
ATOM 694 C C . GLU A 1 102 ? 35.127 -7.217 8.436 1.00 78.62 102 GLU A C 1
ATOM 696 O O . GLU A 1 102 ? 35.598 -6.748 9.476 1.00 78.62 102 GLU A O 1
ATOM 701 N N . LEU A 1 103 ? 35.885 -7.824 7.522 1.00 80.00 103 LEU A N 1
ATOM 702 C CA . LEU A 1 103 ? 37.340 -7.891 7.581 1.00 80.00 103 LEU A CA 1
ATOM 703 C C . LEU A 1 103 ? 37.938 -7.067 6.440 1.00 80.00 103 LEU A C 1
ATOM 705 O O . LEU A 1 103 ? 37.616 -7.278 5.269 1.00 80.00 103 LEU A O 1
ATOM 709 N N . ASP A 1 104 ? 38.850 -6.166 6.792 1.00 79.94 104 ASP A N 1
ATOM 710 C CA . ASP A 1 104 ? 39.687 -5.439 5.840 1.00 79.94 104 ASP A CA 1
ATOM 711 C C . ASP A 1 104 ? 40.857 -6.341 5.423 1.00 79.94 104 ASP A C 1
ATOM 713 O O . ASP A 1 104 ? 41.568 -6.880 6.281 1.00 79.94 104 ASP A O 1
ATOM 717 N N . ILE A 1 105 ? 41.038 -6.573 4.121 1.00 75.06 105 ILE A N 1
ATOM 718 C CA . ILE A 1 105 ? 42.065 -7.498 3.624 1.00 75.06 105 ILE A CA 1
ATOM 719 C C . ILE A 1 105 ? 43.047 -6.736 2.741 1.00 75.06 105 ILE A C 1
ATOM 721 O O . ILE A 1 105 ? 42.871 -6.601 1.529 1.00 75.06 105 ILE A O 1
ATOM 725 N N . GLY A 1 106 ? 44.137 -6.289 3.362 1.00 70.19 106 GLY A N 1
ATOM 726 C CA . GLY A 1 106 ? 45.229 -5.629 2.658 1.00 70.19 106 GLY A CA 1
ATOM 727 C C . GLY A 1 106 ? 45.893 -6.540 1.617 1.00 70.19 106 GLY A C 1
ATOM 728 O O . GLY A 1 106 ? 46.207 -7.700 1.886 1.00 70.19 106 GLY A O 1
ATOM 729 N N . GLY A 1 107 ? 46.154 -5.993 0.425 1.00 73.06 107 GLY A N 1
ATOM 730 C CA . GLY A 1 107 ? 46.923 -6.665 -0.631 1.00 73.06 107 GLY A CA 1
ATOM 731 C C . GLY A 1 107 ? 46.098 -7.439 -1.668 1.00 73.06 107 GLY A C 1
ATOM 732 O O . GLY A 1 107 ? 46.673 -8.170 -2.477 1.00 73.06 107 GLY A O 1
ATOM 733 N N . MET A 1 108 ? 44.770 -7.274 -1.700 1.00 70.62 108 MET A N 1
ATOM 734 C CA . MET A 1 108 ? 43.882 -7.896 -2.696 1.00 70.62 108 MET A CA 1
ATOM 735 C C . MET A 1 108 ? 43.859 -7.141 -4.037 1.00 70.62 108 MET A C 1
ATOM 737 O O . MET A 1 108 ? 42.824 -6.676 -4.497 1.00 70.62 108 MET A O 1
ATOM 741 N N . THR A 1 109 ? 44.997 -7.051 -4.721 1.00 67.06 109 THR A N 1
ATOM 742 C CA . THR A 1 109 ? 45.126 -6.281 -5.975 1.00 67.06 10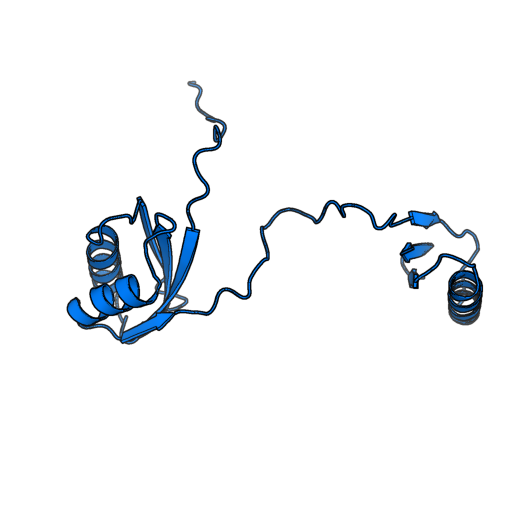9 THR A CA 1
ATOM 743 C C . THR A 1 109 ? 44.762 -7.061 -7.249 1.00 67.06 109 THR A C 1
ATOM 745 O O . THR A 1 109 ? 44.960 -6.563 -8.357 1.00 67.06 109 THR A O 1
ATOM 748 N N . CYS A 1 110 ? 44.239 -8.292 -7.141 1.00 73.62 110 CYS A N 1
ATOM 749 C CA . CYS A 1 110 ? 43.933 -9.131 -8.304 1.00 73.62 110 CYS A CA 1
ATOM 750 C C . CYS A 1 110 ? 42.710 -10.042 -8.090 1.00 73.62 110 CYS A C 1
ATOM 752 O O . CYS A 1 110 ? 42.558 -10.653 -7.031 1.00 73.62 110 CYS A O 1
ATOM 754 N N . ALA A 1 111 ? 41.885 -10.218 -9.133 1.00 64.31 111 ALA A N 1
ATOM 755 C CA . ALA A 1 111 ? 40.700 -11.093 -9.142 1.00 64.31 111 ALA A CA 1
ATOM 756 C C . ALA A 1 111 ? 41.002 -12.540 -8.702 1.00 64.31 111 ALA A C 1
ATOM 758 O O . ALA A 1 111 ? 40.207 -13.185 -8.020 1.00 64.31 111 ALA A O 1
ATOM 759 N N . SER A 1 112 ? 42.203 -13.027 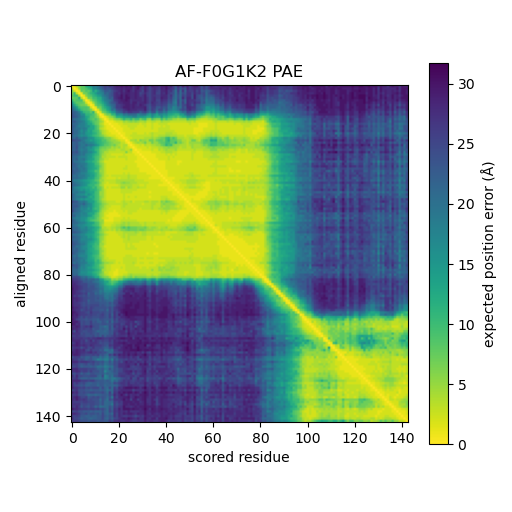-9.019 1.00 70.88 112 SER A N 1
ATOM 760 C CA . SER A 1 112 ? 42.687 -14.363 -8.653 1.00 70.88 112 SER A CA 1
ATOM 761 C C . SER A 1 112 ? 43.017 -14.528 -7.161 1.00 70.88 112 SER A C 1
ATOM 763 O O . SER A 1 112 ? 43.245 -15.654 -6.709 1.00 70.88 112 SER A O 1
ATOM 765 N N . CYS A 1 113 ? 43.098 -13.431 -6.401 1.00 73.31 113 CYS A N 1
ATOM 766 C CA . CYS A 1 113 ? 43.317 -13.441 -4.954 1.00 73.31 113 CYS A CA 1
ATOM 767 C C . CYS A 1 113 ? 41.984 -13.536 -4.199 1.00 73.31 113 CYS A C 1
ATOM 769 O O . CYS A 1 113 ? 41.879 -14.337 -3.275 1.00 73.31 113 CYS A O 1
ATOM 771 N N . ALA A 1 114 ? 40.944 -12.828 -4.650 1.00 73.75 114 ALA A N 1
ATOM 772 C CA . ALA A 1 114 ? 39.630 -12.828 -4.001 1.00 73.75 114 ALA A CA 1
ATOM 773 C C . ALA A 1 114 ? 38.970 -14.212 -3.957 1.00 73.75 114 ALA A C 1
ATOM 775 O O . ALA A 1 114 ? 38.524 -14.644 -2.899 1.00 73.75 114 ALA A O 1
ATOM 776 N N . GLY A 1 115 ? 39.008 -14.965 -5.061 1.00 79.12 115 GLY A N 1
ATOM 777 C CA . GLY A 1 115 ? 38.447 -16.322 -5.083 1.00 79.12 115 GLY A CA 1
ATOM 778 C C . GLY A 1 115 ? 39.164 -17.306 -4.145 1.00 79.12 115 GLY A C 1
ATOM 779 O O . GLY A 1 115 ? 38.559 -18.261 -3.662 1.00 79.12 115 GLY A O 1
ATOM 780 N N . ARG A 1 116 ? 40.452 -17.083 -3.840 1.00 82.12 116 ARG A N 1
ATOM 781 C CA . ARG A 1 116 ? 41.182 -17.900 -2.851 1.00 82.12 116 ARG A CA 1
ATOM 782 C C . ARG A 1 116 ? 40.803 -17.522 -1.426 1.00 82.12 116 ARG A C 1
ATOM 784 O O . ARG A 1 116 ? 40.681 -18.411 -0.590 1.00 82.12 116 ARG A O 1
ATOM 791 N N . VAL A 1 117 ? 40.615 -16.228 -1.176 1.00 84.56 117 VAL A N 1
ATOM 792 C CA . VAL A 1 117 ? 40.193 -15.691 0.120 1.00 84.56 117 VAL A CA 1
ATOM 793 C C . VAL A 1 117 ? 38.783 -16.167 0.464 1.00 84.56 117 VAL A C 1
ATOM 795 O O . VAL A 1 117 ? 38.591 -16.722 1.539 1.00 84.56 117 VAL A O 1
ATOM 798 N N . GLU A 1 118 ? 37.826 -16.056 -0.458 1.00 84.69 118 GLU A N 1
ATOM 799 C CA . GLU A 1 118 ? 36.448 -16.520 -0.243 1.00 84.69 118 GLU A CA 1
ATOM 800 C C . GLU A 1 118 ? 36.403 -18.020 0.081 1.00 84.69 118 GLU A C 1
ATOM 802 O O . GLU A 1 118 ? 35.792 -18.443 1.061 1.00 84.69 118 GLU A O 1
ATOM 807 N N . LYS A 1 119 ? 37.150 -18.828 -0.685 1.00 82.44 119 LYS A N 1
ATOM 808 C CA . LYS A 1 119 ? 37.252 -20.273 -0.458 1.00 82.44 119 LYS A CA 1
ATOM 809 C C . LYS A 1 119 ? 37.918 -20.622 0.877 1.00 82.44 119 LYS A C 1
ATOM 811 O O . LYS A 1 119 ? 37.542 -21.613 1.495 1.00 82.44 119 LYS A O 1
ATOM 816 N N . ALA A 1 120 ? 38.908 -19.841 1.309 1.00 85.31 120 ALA A N 1
ATOM 817 C CA . ALA A 1 120 ? 39.556 -20.030 2.602 1.00 85.31 120 ALA A CA 1
ATOM 818 C C . ALA A 1 120 ? 38.614 -19.667 3.761 1.00 85.31 120 ALA A C 1
ATOM 820 O O . ALA A 1 120 ? 38.534 -20.426 4.721 1.00 85.31 120 ALA A O 1
ATOM 821 N N . LEU A 1 121 ? 37.865 -18.564 3.644 1.00 85.38 121 LEU A N 1
ATOM 822 C CA . LEU A 1 121 ? 36.880 -18.124 4.638 1.00 85.38 121 LEU A CA 1
ATOM 823 C C . LEU A 1 121 ? 35.724 -19.124 4.771 1.00 85.38 121 LEU A C 1
ATOM 825 O O . LEU A 1 121 ? 35.363 -19.489 5.883 1.00 85.38 121 LEU A O 1
ATOM 829 N N . ALA A 1 122 ? 35.205 -19.646 3.658 1.00 84.50 122 ALA A N 1
ATOM 830 C CA . ALA A 1 122 ? 34.151 -20.663 3.662 1.00 84.50 122 ALA A CA 1
ATOM 831 C C . ALA A 1 122 ? 34.593 -22.019 4.256 1.00 84.50 122 ALA A C 1
ATOM 833 O O . ALA A 1 122 ? 33.751 -22.839 4.611 1.00 84.50 122 ALA A O 1
ATOM 834 N N . ALA A 1 123 ? 35.902 -22.275 4.358 1.00 86.81 123 ALA A N 1
ATOM 835 C CA . ALA A 1 123 ? 36.445 -23.480 4.986 1.00 86.81 123 ALA A CA 1
ATOM 836 C C . ALA A 1 123 ? 36.636 -23.338 6.509 1.00 86.81 123 ALA A C 1
ATOM 838 O O . ALA A 1 123 ? 36.985 -24.319 7.171 1.00 86.81 123 ALA A O 1
ATOM 839 N N . VAL A 1 124 ? 36.431 -22.142 7.074 1.00 85.69 124 VAL A N 1
ATOM 840 C CA . VAL A 1 124 ? 36.540 -21.905 8.517 1.00 85.69 124 VAL A CA 1
ATOM 841 C C . VAL A 1 124 ? 35.293 -22.466 9.220 1.00 85.69 124 VAL A C 1
ATOM 843 O O . VAL A 1 124 ? 34.169 -22.124 8.848 1.00 85.69 124 VAL A O 1
ATOM 846 N N . PRO A 1 125 ? 35.447 -23.322 10.248 1.00 77.88 125 PRO A N 1
ATOM 847 C CA . PRO A 1 125 ? 34.311 -23.855 10.990 1.00 77.88 125 PRO A CA 1
ATOM 848 C C . PRO A 1 125 ? 33.551 -22.723 11.691 1.00 77.88 125 PRO A C 1
ATOM 850 O O . PRO A 1 125 ? 34.137 -21.950 12.444 1.00 77.88 125 PRO A O 1
ATOM 853 N N . GLY A 1 126 ? 32.242 -22.651 11.443 1.00 79.19 126 GLY A N 1
ATOM 854 C CA . GLY A 1 126 ? 31.379 -21.573 11.934 1.00 79.19 126 GLY A CA 1
ATOM 855 C C . GLY A 1 126 ? 31.107 -20.467 10.914 1.00 79.19 126 GLY A C 1
ATOM 856 O O . GLY A 1 126 ? 30.379 -19.545 11.241 1.00 79.19 126 GLY A O 1
ATOM 857 N N . VAL A 1 127 ? 31.644 -20.553 9.692 1.00 85.25 127 VAL A N 1
ATOM 858 C CA . VAL A 1 127 ? 31.271 -19.654 8.592 1.00 85.25 127 VAL A CA 1
ATOM 859 C C . VAL A 1 127 ? 30.160 -20.294 7.769 1.00 85.25 127 VAL A C 1
ATOM 861 O O . VAL A 1 127 ? 30.371 -21.301 7.095 1.00 85.25 127 VAL A O 1
ATOM 864 N N . ALA A 1 128 ? 28.970 -19.701 7.807 1.00 81.44 128 ALA A N 1
ATOM 865 C CA . ALA A 1 128 ? 27.855 -20.104 6.961 1.00 81.44 128 ALA A CA 1
ATOM 866 C C . ALA A 1 128 ? 28.049 -19.601 5.525 1.00 81.44 128 ALA A C 1
ATOM 868 O O . ALA A 1 128 ? 27.768 -20.329 4.569 1.00 81.44 128 ALA A O 1
ATOM 869 N N . ARG A 1 129 ? 28.523 -18.356 5.362 1.00 81.00 129 ARG A N 1
ATOM 870 C CA . ARG A 1 129 ? 28.804 -17.723 4.063 1.00 81.00 129 ARG A CA 1
ATOM 871 C C . ARG A 1 129 ? 29.912 -16.682 4.186 1.00 81.00 129 ARG A C 1
ATOM 873 O O . ARG A 1 129 ? 29.961 -15.945 5.162 1.00 81.00 129 ARG A O 1
ATOM 880 N N . ALA A 1 130 ? 30.748 -16.576 3.160 1.00 85.88 130 ALA A N 1
ATOM 881 C CA . ALA A 1 130 ? 31.716 -15.497 3.013 1.00 85.88 130 ALA A CA 1
ATOM 882 C C . ALA A 1 130 ? 31.618 -14.915 1.601 1.00 85.88 130 ALA A C 1
ATOM 884 O O . ALA A 1 130 ? 31.399 -15.663 0.651 1.00 85.88 130 ALA A O 1
ATOM 885 N N . SER A 1 131 ? 31.768 -13.599 1.480 1.00 84.69 131 SER A N 1
ATOM 886 C CA . SER A 1 131 ? 31.813 -12.878 0.206 1.00 84.69 131 SER A CA 1
ATOM 887 C C . SER A 1 131 ? 32.927 -11.843 0.249 1.00 84.69 131 SER A C 1
ATOM 889 O O . SER A 1 131 ? 33.171 -11.234 1.291 1.00 84.69 131 SER A O 1
ATOM 891 N N . VAL A 1 132 ? 33.617 -11.641 -0.873 1.00 83.19 132 VAL A N 1
ATOM 892 C CA . VAL A 1 132 ? 34.748 -10.710 -0.962 1.00 83.19 132 VAL A CA 1
ATOM 893 C C . VAL A 1 132 ? 34.500 -9.674 -2.051 1.00 83.19 132 VAL A C 1
ATOM 895 O O . VAL A 1 132 ? 34.340 -10.007 -3.224 1.00 83.19 132 VAL A O 1
ATOM 898 N N . ASN A 1 133 ? 34.536 -8.398 -1.674 1.00 80.19 133 ASN A N 1
ATOM 899 C CA . ASN A 1 133 ? 34.426 -7.273 -2.589 1.00 80.19 133 ASN A CA 1
ATOM 900 C C . ASN A 1 133 ? 35.803 -6.648 -2.846 1.00 80.19 133 ASN A C 1
ATOM 902 O O . ASN A 1 133 ? 36.379 -5.985 -1.984 1.00 80.19 133 ASN A O 1
ATOM 906 N N . LEU A 1 134 ? 36.314 -6.825 -4.068 1.00 75.69 134 LEU A N 1
ATOM 907 C CA . LEU A 1 134 ? 37.607 -6.273 -4.480 1.00 75.69 134 LEU A CA 1
ATOM 908 C C . LEU A 1 134 ? 37.589 -4.758 -4.674 1.00 75.69 134 LEU A C 1
ATOM 910 O O . LEU A 1 134 ? 38.626 -4.125 -4.525 1.00 75.69 134 LEU A O 1
ATOM 914 N N . ALA A 1 135 ? 36.442 -4.177 -5.034 1.00 75.50 135 ALA A N 1
ATOM 915 C CA . ALA A 1 135 ? 36.350 -2.740 -5.279 1.00 75.50 135 ALA A CA 1
ATOM 916 C C . ALA A 1 135 ? 36.493 -1.936 -3.982 1.00 75.50 135 ALA A C 1
ATOM 918 O O . ALA A 1 135 ? 36.906 -0.781 -4.015 1.00 75.50 135 ALA A O 1
ATOM 919 N N . THR A 1 136 ? 36.143 -2.552 -2.853 1.00 75.06 136 THR A N 1
ATOM 920 C CA . THR A 1 136 ? 36.189 -1.930 -1.528 1.00 75.06 136 THR A CA 1
ATOM 921 C C . THR A 1 136 ? 37.190 -2.592 -0.591 1.00 75.06 136 THR A C 1
ATOM 923 O O . THR A 1 136 ? 37.243 -2.199 0.563 1.00 75.06 136 THR A O 1
ATOM 926 N N . GLU A 1 137 ? 37.942 -3.593 -1.059 1.00 79.75 137 GLU A N 1
ATOM 927 C CA . GLU A 1 137 ? 38.942 -4.338 -0.274 1.00 79.75 137 GLU A CA 1
ATOM 928 C C . GLU A 1 137 ? 38.385 -4.988 1.011 1.00 79.75 137 GLU A C 1
ATOM 930 O O . GLU A 1 137 ? 39.104 -5.198 1.988 1.00 79.75 137 GLU A O 1
ATOM 935 N N . ARG A 1 138 ? 37.097 -5.364 1.002 1.00 80.81 138 ARG A N 1
ATOM 936 C CA . ARG A 1 138 ? 36.399 -5.916 2.176 1.00 80.81 138 ARG A CA 1
ATOM 937 C C . ARG A 1 138 ? 35.913 -7.332 1.955 1.00 80.81 138 ARG A C 1
ATOM 939 O O . ARG A 1 138 ? 35.420 -7.662 0.877 1.00 80.81 138 ARG A O 1
ATOM 946 N N . ALA A 1 139 ? 35.995 -8.142 3.002 1.00 85.25 139 ALA A N 1
ATOM 947 C CA . ALA A 1 139 ? 35.302 -9.416 3.087 1.00 85.25 139 ALA A CA 1
ATOM 948 C C . ALA A 1 139 ? 34.199 -9.352 4.142 1.00 85.25 139 ALA A C 1
ATOM 950 O O . ALA A 1 139 ? 34.437 -8.916 5.268 1.00 85.25 139 ALA A O 1
ATOM 951 N N . SER A 1 140 ? 33.017 -9.824 3.770 1.00 84.44 140 SER A N 1
ATOM 952 C CA . SER A 1 140 ? 31.867 -9.985 4.656 1.00 84.44 140 SER A CA 1
ATOM 953 C C . SER A 1 140 ? 31.730 -11.463 4.991 1.00 84.44 140 SER A C 1
ATOM 955 O O . SER A 1 140 ? 31.720 -12.310 4.089 1.00 84.44 140 SER A O 1
ATOM 957 N N . VAL A 1 141 ? 31.660 -11.783 6.280 1.00 84.69 141 VAL A N 1
ATOM 958 C CA . VAL A 1 141 ? 31.545 -13.157 6.767 1.00 84.69 141 VAL A CA 1
ATOM 959 C C . VAL A 1 141 ? 30.324 -13.266 7.661 1.00 84.69 141 VAL A C 1
ATOM 961 O O . VAL A 1 141 ? 30.222 -12.581 8.675 1.00 84.69 141 VAL A O 1
ATOM 964 N N . HIS A 1 142 ? 29.436 -14.184 7.297 1.00 83.06 142 HIS A N 1
ATOM 965 C CA . HIS A 1 142 ? 28.259 -14.546 8.065 1.00 83.06 142 HIS A CA 1
ATOM 966 C C . HIS A 1 142 ? 28.483 -15.918 8.706 1.00 83.06 142 HIS A C 1
ATOM 968 O O . HIS A 1 142 ? 28.739 -16.900 7.998 1.00 83.06 142 HIS A O 1
ATOM 974 N N . GLY A 1 143 ? 28.383 -15.973 10.034 1.00 72.75 143 GLY A N 1
ATOM 975 C CA . GLY A 1 143 ? 28.411 -17.197 10.841 1.00 72.75 143 GLY A CA 1
ATOM 976 C C . GLY A 1 143 ? 27.068 -17.538 11.463 1.00 72.75 143 GLY A C 1
ATOM 977 O O . GLY A 1 143 ? 26.275 -16.595 11.700 1.00 72.75 143 GLY A O 1
#

Radius of gyration: 24.23 Å; Cα contacts (8 Å, |Δi|>4): 211; chains: 1; bounding box: 66×56×35 Å

Mean predicted aligned error: 16.13 Å

Foldseek 3Di:
DDDDPDDPPDDDDFDKWKKQKADDDDPVLQVLLQVLLVPQPFWPGWGADSVRSMIITGGDPPDDPVSSQVSSVVSVIGIDTPPPPPDDDPDPDPDDPWPWDKDQAPPLPDPVVQVVVQVVLCPDPPFPGKHADSVRNIIITTD

pLDDT: mean 77.36, std 17.02, range [36.53, 93.75]

Solvent-accessible surface area (backbone atoms only — not comparable to full-atom values): 8619 Å² total; per-residue (Å²): 136,86,90,83,85,79,74,84,76,86,67,83,80,60,43,75,46,43,30,39,43,44,89,69,86,48,77,74,44,43,60,50,49,32,54,36,46,54,66,41,85,55,42,80,44,52,48,61,43,78,94,75,35,34,33,47,32,32,20,41,82,87,58,49,65,68,59,51,32,49,37,33,41,75,72,74,34,49,50,43,70,48,80,73,69,86,78,76,70,96,58,83,83,76,71,83,88,41,65,70,46,78,43,81,48,87,86,58,87,45,78,82,47,44,63,51,50,31,56,54,48,49,68,40,92,70,38,77,44,47,46,62,42,68,92,74,41,36,32,46,34,36,65

Secondary structure (DSSP, 8-state):
-----------S--EEEEEEEET--SHHHHHHHHHHHTTSTTEEEEEEETTTTEEEEEE-TT--HHHHHHHHHHTT-EEEEE---S---SS----SS--EEEEE-TT--SHHHHHHHHHHHHTSTT-SEEEEETTTTEEEEE-

=== Feature glossary ===
Legend for the data blocks above and below:

— What the protein is —

The amino-acid sequence is the protein's primary structure: the linear order of residues from the N-terminus to the C-terminus, written in one-letter code. Everything else here — the 3D coordinates, the secondary structure, the domain annotations — is ultimat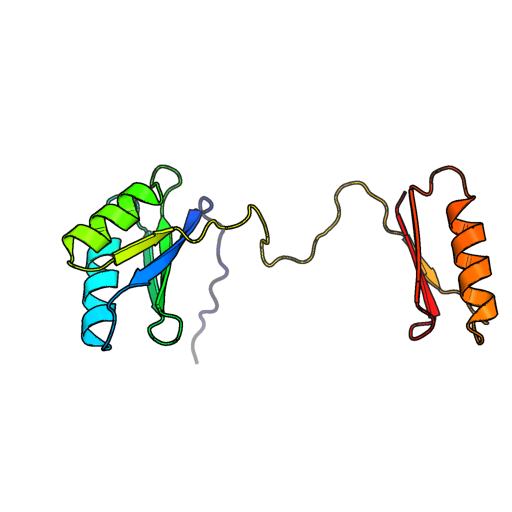ely a consequence of this string.

Functional annotations link the protein to curated databases. InterPro entries identify conserved domains and families by matching the sequence against member-database signatures (Pfam, PROSITE, CDD, …). Gene Ontology (GO) terms describe molecular function, biological process, and cellular component in a controlled vocabulary. CATH places the structure in a hierarchical fold classification (Class/Architecture/Topology/Homologous-superfamily). The organism is the source species.

— Where its atoms are —

Atomic coordinates in PDBx/mmCIF format — the same representation the Protein Data Bank distributes. Each line of the _atom_site loop places one backbone atom in Cartesian space (units: ångströms, origin: arbitrary).

The s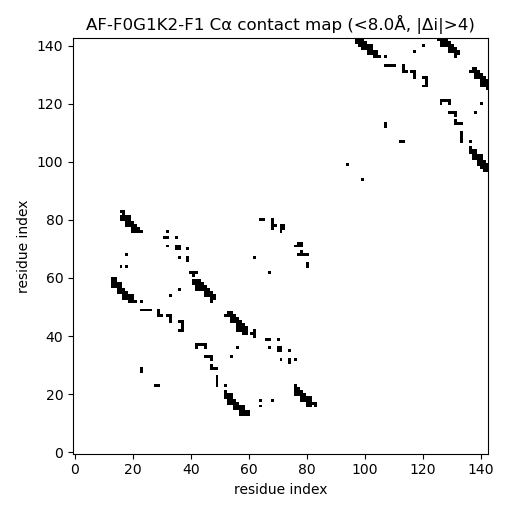ix renders are orthographic views along the three Cartesian axes in both directions. Representation (cartoon, sticks, or surface) and color scheme (sequence-rainbow or by-chain) vary across proteins so the training set covers all the common visualization conventions.

— Local backbone conformation —

Eight-state secondary structure (DSSP): H is the canonical α-helix, G the tighter 3₁₀-helix, I the wider π-helix; E/B are β-structure, T and S are turns and bends, and '-' is everything else. DSSP derives these from the pattern of main-chain N–H···O=C hydrogen bonds, not from the sequence.

Three-state secondary structure (P-SEA) collapses the eight DSSP classes into helix (a), strand (b), and coil (c). P-SEA assigns these from Cα geometry alone — distances and angles — without requiring backbone oxygens, so it works on any Cα trace.

φ (phi) and ψ (psi) are the two rotatable backbone dihedrals per residue: φ is the C(i-1)–N–Cα–C torsion, ψ is the N–Cα–C–N(i+1) torsion, both in degrees on (−180°, 180°]. α-helical residues cluster near (−60°, −45°); β-strand residues near (−120°, +130°). A Ramachandran plot is simply a scatter of (φ, ψ) for every residue.

— Global shape and packing —

The geometric summary reports three shape descriptors. Rg (radius of gyration) measures how spread out the Cα atoms are about their centre of mass; compact globular proteins have small Rg, elongated or unfolded ones large. Cα contacts (<8 Å, |i−j|>4) count long-range residue pairs in spatial proximity — high for tightly packed folds, near zero for rods or random coil. The bounding-box extents give the protein's footprint along x, y, z in Å.

SASA measures how much of the protein is reachable by solvent. It is computed by rolling a water-sized probe over the atomic surface and summing the exposed area (Å²). Per-residue SASA distinguishes core (buried, low SASA) from surface (exposed, high SASA) residues; total SASA is a whole-molecule size measure.

Plot images: a contact map (which residues are close in 3D, as an N×N binary image), a Ramachandran scatter (backbone torsion angles, revealing secondary-structure composition at a glance), and — for AlphaFold structures — a PAE heatmap (pairwise prediction confidence).

— Structural neighborhood —

A 3Di character summarizes, for each residue, the relative orientation of the Cα frame of its nearest spatial neighbor. Because it encodes fold topology rather than chemistry, 3Di alignments detect remote structural similarity that sequence alignment misses.

The Foldseek neighbor list gives the closest experimentally determined structures in the PDB, ranked by structural alignment. TM-score near 1 means near-identical fold; near 0.3 means only rough topology mat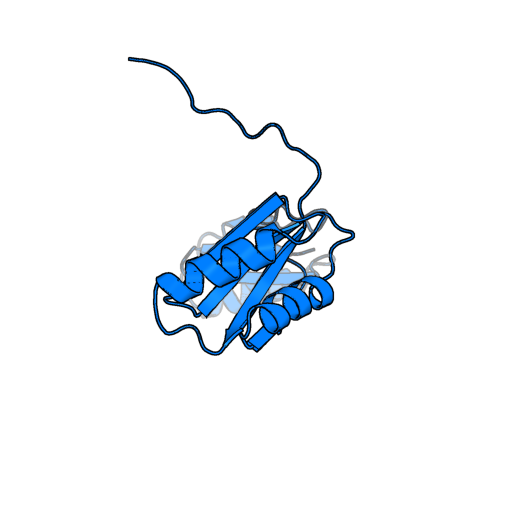ch. This is how one finds what a novel AlphaFold prediction most resembles in the solved-structure universe.

— Confidence and disorder —

For AlphaFold models, the B-factor field carries pLDDT — the model's own estimate of local accuracy on a 0–100 scale. Regions with pLDDT<50 should be treated as essentially unmodeled; they often correspond to intrinsically disordered segments.

Crystallographic B-factors measure how much each atom's electron density is smeared out, in Å². They rise in mobile loops and surface residues and fall in the buried interior. In AlphaFold models this column is repurposed to hold pLDDT instead.

Predicted Aligned Error (PAE) is an AlphaFold confidence matrix: entry (i, j) is the expected error in the position of residue j, in ångströms, when the prediction is superimposed on the true structure at residue i. Low PAE within a block of residues means that block is internally rigid and well-predicted; high PAE between two blocks means their relative placement is uncertain even if each block individually is confident.